Protein AF-A0A813Y4C6-F1 (afdb_monomer)

Structure (mmCIF, N/CA/C/O backbone):
data_AF-A0A813Y4C6-F1
#
_entry.id   AF-A0A813Y4C6-F1
#
loop_
_atom_site.group_PDB
_atom_site.id
_atom_site.type_symbol
_atom_site.label_atom_id
_atom_site.label_alt_id
_atom_site.label_comp_id
_atom_site.label_asym_id
_atom_site.label_entity_id
_atom_site.label_seq_id
_atom_site.pdbx_PDB_ins_code
_atom_site.Cartn_x
_atom_site.Cartn_y
_atom_site.Cartn_z
_atom_site.occupancy
_atom_site.B_iso_or_equiv
_atom_site.auth_seq_id
_atom_site.auth_comp_id
_atom_site.auth_asym_id
_atom_site.auth_atom_id
_atom_site.pdbx_PDB_model_num
ATOM 1 N N . MET A 1 1 ? -12.011 12.213 17.791 1.00 70.00 1 MET A N 1
ATOM 2 C CA . MET A 1 1 ? -11.396 12.107 16.447 1.00 70.00 1 MET A CA 1
ATOM 3 C C . MET A 1 1 ? -9.961 11.643 16.619 1.00 70.00 1 MET A C 1
ATOM 5 O O . MET A 1 1 ? -9.296 12.201 17.479 1.00 70.00 1 MET A O 1
ATOM 9 N N . ALA A 1 2 ? -9.500 10.654 15.847 1.00 82.00 2 ALA A N 1
ATOM 10 C CA . ALA A 1 2 ? -8.128 10.153 15.970 1.00 82.00 2 ALA A CA 1
ATOM 11 C C . ALA A 1 2 ? -7.092 11.228 15.594 1.00 82.00 2 ALA A C 1
ATOM 13 O O . ALA A 1 2 ? -7.339 12.057 14.706 1.00 82.00 2 ALA A O 1
ATOM 14 N N . THR A 1 3 ? -5.945 11.225 16.267 1.00 91.31 3 THR A N 1
ATOM 15 C CA . THR A 1 3 ? -4.827 12.134 15.967 1.00 91.31 3 THR A CA 1
ATOM 16 C C . THR A 1 3 ? -3.987 11.614 14.795 1.00 91.31 3 THR A C 1
ATOM 18 O O . THR A 1 3 ? -4.025 10.432 14.455 1.00 91.31 3 THR A O 1
ATOM 21 N N . LYS A 1 4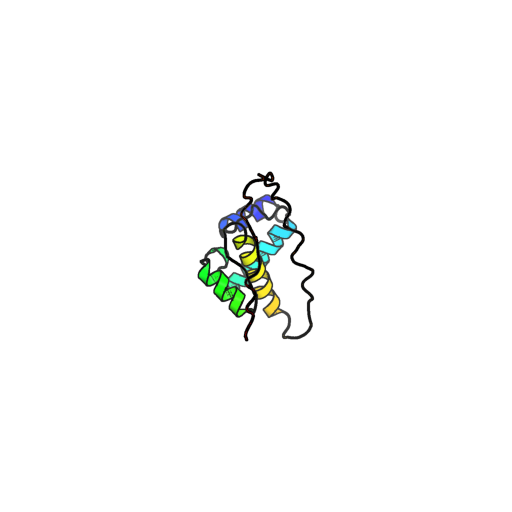 ? -3.203 12.489 14.147 1.00 88.19 4 LYS A N 1
ATOM 22 C CA . LYS A 1 4 ? -2.290 12.086 13.058 1.00 88.19 4 LYS A CA 1
ATOM 23 C C . LYS A 1 4 ? -1.331 10.976 13.511 1.00 88.19 4 LYS A C 1
ATOM 25 O O . LYS A 1 4 ? -1.145 10.004 12.788 1.00 88.19 4 LYS A O 1
ATOM 30 N N . ASN A 1 5 ? -0.776 11.104 14.718 1.00 89.69 5 ASN A N 1
ATOM 31 C CA . ASN A 1 5 ? 0.164 10.134 15.283 1.00 89.69 5 ASN A CA 1
ATOM 32 C C . ASN A 1 5 ? -0.491 8.768 15.521 1.00 89.69 5 ASN A C 1
ATOM 34 O O . ASN A 1 5 ? 0.102 7.747 15.189 1.00 89.69 5 ASN A O 1
ATOM 38 N N . GLU A 1 6 ? -1.727 8.737 16.028 1.00 90.38 6 GLU A N 1
ATOM 39 C CA . GLU A 1 6 ? -2.484 7.487 16.183 1.00 90.38 6 GLU A CA 1
ATOM 40 C C . GLU A 1 6 ? -2.711 6.789 14.839 1.00 90.38 6 GLU A C 1
ATOM 42 O O . GLU A 1 6 ? -2.549 5.575 14.739 1.00 90.38 6 GLU A O 1
ATOM 47 N N . LEU A 1 7 ? -3.056 7.545 13.790 1.00 88.31 7 LEU A N 1
ATOM 48 C CA . LEU A 1 7 ? -3.248 6.985 12.450 1.00 88.31 7 LEU A CA 1
ATOM 49 C C . LEU A 1 7 ? -1.938 6.446 11.862 1.00 88.31 7 LEU A C 1
ATOM 51 O O . LEU A 1 7 ? -1.938 5.366 11.275 1.00 88.31 7 LEU A O 1
ATOM 55 N N . GLN A 1 8 ? -0.822 7.154 12.060 1.00 87.44 8 GLN A N 1
ATOM 56 C CA . GLN A 1 8 ? 0.500 6.679 11.643 1.00 87.44 8 GLN A CA 1
ATOM 57 C C . GLN A 1 8 ? 0.893 5.388 12.359 1.00 87.44 8 GLN A C 1
ATOM 59 O O . GLN A 1 8 ? 1.370 4.466 11.708 1.00 87.44 8 GLN A O 1
ATOM 64 N N . GLN A 1 9 ? 0.675 5.290 13.674 1.00 88.75 9 GLN A N 1
ATOM 65 C CA . GLN A 1 9 ? 0.979 4.070 14.429 1.00 88.75 9 GLN A CA 1
ATOM 66 C C . GLN A 1 9 ? 0.138 2.884 13.952 1.00 88.75 9 GLN A C 1
ATOM 68 O O . GLN A 1 9 ? 0.682 1.803 13.735 1.00 88.75 9 GLN A O 1
ATOM 73 N N . LYS A 1 10 ? -1.163 3.101 13.720 1.00 89.31 10 LYS A N 1
ATOM 74 C CA . LYS A 1 10 ? -2.064 2.069 13.190 1.00 89.31 10 LYS A CA 1
ATOM 75 C C . LYS A 1 10 ? -1.611 1.575 11.819 1.00 89.31 10 LYS A C 1
ATOM 77 O O . LYS A 1 10 ? -1.421 0.380 11.656 1.00 89.31 10 LYS A O 1
ATOM 82 N N . LEU A 1 11 ? -1.348 2.467 10.865 1.00 86.38 11 LEU A N 1
ATOM 83 C CA . LEU A 1 11 ? -0.871 2.067 9.532 1.00 86.38 11 LEU A CA 1
ATOM 84 C C . LEU A 1 11 ? 0.527 1.447 9.547 1.00 86.38 11 LEU A C 1
ATOM 86 O O . LEU A 1 11 ? 0.813 0.535 8.781 1.00 86.38 11 LEU A O 1
ATOM 90 N N . LYS A 1 12 ? 1.412 1.906 10.433 1.00 87.19 12 LYS A N 1
ATOM 91 C CA . LYS A 1 12 ? 2.737 1.298 10.569 1.00 87.19 12 LYS A CA 1
ATOM 92 C C . LYS A 1 12 ? 2.641 -0.145 11.068 1.00 87.19 12 LYS A C 1
ATOM 94 O O . LYS A 1 12 ? 3.454 -0.971 10.671 1.00 87.19 12 LYS A O 1
ATOM 99 N N . SER A 1 13 ? 1.646 -0.455 11.905 1.00 87.88 13 SER A N 1
ATOM 100 C CA . SER A 1 13 ? 1.406 -1.824 12.378 1.00 87.88 13 SER A CA 1
ATOM 101 C C . SER A 1 13 ? 0.918 -2.775 11.282 1.00 87.88 13 SER A C 1
ATOM 103 O O . SER A 1 13 ? 1.144 -3.972 11.399 1.00 87.88 13 SER A O 1
ATOM 105 N N . THR A 1 14 ? 0.326 -2.256 10.202 1.00 85.62 14 THR A N 1
ATOM 106 C CA . THR A 1 14 ? -0.133 -3.060 9.058 1.00 85.62 14 THR A CA 1
ATOM 107 C C . THR A 1 14 ? 0.951 -3.252 7.991 1.00 85.62 14 THR A C 1
ATOM 109 O O . THR A 1 14 ? 0.678 -3.808 6.939 1.00 85.62 14 THR A O 1
ATOM 112 N N . GLY A 1 15 ? 2.174 -2.753 8.202 1.00 85.69 15 GLY A N 1
ATOM 113 C CA . GLY A 1 15 ? 3.298 -2.980 7.285 1.00 85.69 15 GLY A CA 1
ATOM 114 C C . GLY A 1 15 ? 3.366 -2.061 6.059 1.00 85.69 15 GLY A C 1
ATOM 115 O O . GLY A 1 15 ? 4.239 -2.258 5.214 1.00 85.69 15 GLY A O 1
ATOM 116 N N . TYR A 1 16 ? 2.515 -1.033 5.948 1.00 85.06 16 TYR A N 1
ATOM 117 C CA . TYR A 1 16 ? 2.677 -0.032 4.886 1.00 85.06 16 TYR A CA 1
ATOM 118 C C . TYR A 1 16 ? 3.832 0.922 5.172 1.00 85.06 16 TYR A C 1
ATOM 120 O O . TYR A 1 16 ? 4.028 1.384 6.301 1.00 85.06 16 TYR A O 1
ATOM 128 N N . ASP A 1 17 ? 4.522 1.322 4.104 1.00 83.56 17 ASP A N 1
ATOM 129 C CA . ASP A 1 17 ? 5.385 2.491 4.158 1.00 83.56 17 ASP A CA 1
ATOM 130 C C . ASP A 1 17 ? 4.531 3.760 4.281 1.00 83.56 17 ASP A C 1
ATOM 132 O O . ASP A 1 17 ? 3.801 4.144 3.365 1.00 83.56 17 ASP A O 1
ATOM 136 N N . ILE A 1 18 ? 4.619 4.400 5.449 1.00 79.12 18 ILE A N 1
ATOM 137 C CA . ILE A 1 18 ? 3.907 5.639 5.769 1.00 79.12 18 ILE A CA 1
ATOM 138 C C . ILE A 1 18 ? 4.679 6.909 5.403 1.00 79.12 18 ILE A C 1
ATOM 140 O O . ILE A 1 18 ? 4.103 7.994 5.480 1.00 79.12 18 ILE A O 1
ATOM 144 N N . SER A 1 19 ? 5.950 6.789 4.995 1.00 78.88 19 SER A N 1
ATOM 145 C CA . SER A 1 19 ? 6.795 7.909 4.560 1.00 78.88 19 SER A CA 1
ATOM 146 C C . SER A 1 19 ? 6.120 8.827 3.524 1.00 78.88 19 SER A C 1
ATOM 148 O O . SER A 1 19 ? 6.141 10.046 3.719 1.00 78.88 19 SER A O 1
ATOM 150 N N . PRO A 1 20 ? 5.436 8.308 2.480 1.00 77.62 20 PRO A N 1
ATOM 151 C CA . PRO A 1 20 ? 4.786 9.169 1.492 1.00 77.62 20 PRO A CA 1
ATOM 152 C C . PRO A 1 20 ? 3.486 9.831 1.980 1.00 77.62 20 PRO A C 1
ATOM 154 O O . PRO A 1 20 ? 2.987 10.745 1.321 1.00 77.62 20 PRO A O 1
ATOM 157 N N . TYR A 1 21 ? 2.911 9.421 3.117 1.00 79.62 21 TYR A N 1
ATOM 158 C CA . TYR A 1 21 ? 1.631 9.950 3.601 1.00 79.62 21 TYR A CA 1
ATOM 159 C C . TYR A 1 21 ? 1.840 11.070 4.625 1.00 79.62 21 TYR A C 1
ATOM 161 O O . TYR A 1 21 ? 1.897 10.862 5.840 1.00 79.62 21 TYR A O 1
ATOM 169 N N . ALA A 1 22 ? 1.916 12.301 4.121 1.00 77.25 22 ALA A N 1
ATOM 170 C CA . ALA A 1 22 ? 2.166 13.477 4.948 1.00 77.25 22 ALA A CA 1
ATOM 171 C C . ALA A 1 22 ? 0.928 13.967 5.726 1.00 77.25 22 ALA A C 1
ATOM 173 O O . ALA A 1 22 ? 1.080 14.520 6.822 1.00 77.25 22 ALA A O 1
ATOM 174 N N . SER A 1 23 ? -0.288 13.778 5.193 1.00 88.12 23 SER A N 1
ATOM 175 C CA . SER A 1 23 ? -1.523 14.344 5.756 1.00 88.12 23 SER A CA 1
ATOM 176 C C . SER A 1 23 ? -2.300 13.352 6.626 1.00 88.12 23 SER A C 1
ATOM 178 O O . SER A 1 23 ? -2.329 12.145 6.381 1.00 88.12 23 SER A O 1
ATOM 180 N N . LYS A 1 24 ? -2.989 13.882 7.642 1.00 87.56 24 LYS A N 1
ATOM 181 C CA . LYS A 1 24 ? -3.942 13.126 8.463 1.00 87.56 24 LYS A CA 1
ATOM 182 C C . LYS A 1 24 ? -5.048 12.512 7.599 1.00 87.56 24 LYS A C 1
ATOM 184 O O . LYS A 1 24 ? -5.396 11.352 7.804 1.00 87.56 24 LYS A O 1
ATOM 189 N N . ASP A 1 25 ? -5.548 13.265 6.625 1.00 86.69 25 ASP A N 1
ATOM 190 C CA . ASP A 1 25 ? -6.657 12.827 5.778 1.00 86.69 25 ASP A CA 1
ATOM 191 C C . ASP A 1 25 ? -6.221 11.657 4.896 1.00 86.69 25 ASP A C 1
ATOM 193 O O . ASP A 1 25 ? -6.881 10.621 4.878 1.00 86.69 25 ASP A O 1
ATOM 197 N N . THR A 1 26 ? -5.031 11.741 4.291 1.00 86.00 26 THR A N 1
ATOM 198 C CA . THR A 1 26 ? -4.457 10.639 3.503 1.00 86.00 26 THR A CA 1
ATOM 199 C C . THR A 1 26 ? -4.231 9.377 4.334 1.00 86.00 26 THR A C 1
ATOM 201 O O . THR A 1 26 ? -4.511 8.281 3.859 1.00 86.00 26 THR A O 1
ATOM 204 N N . LEU A 1 27 ? -3.789 9.512 5.591 1.00 87.06 27 LEU A N 1
ATOM 205 C CA . LEU A 1 27 ? -3.637 8.370 6.500 1.00 87.06 27 LEU A CA 1
ATOM 206 C C . LEU A 1 27 ? -4.996 7.752 6.854 1.00 87.06 27 LEU A C 1
ATOM 208 O O . LEU A 1 2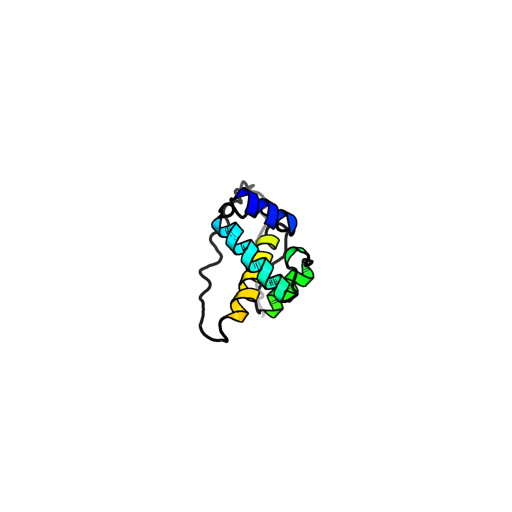7 ? -5.132 6.534 6.916 1.00 87.06 27 LEU A O 1
ATOM 212 N N . SER A 1 28 ? -6.015 8.584 7.072 1.00 88.06 28 SER A N 1
ATOM 213 C CA . SER A 1 28 ? -7.364 8.097 7.367 1.00 88.06 28 SER A CA 1
ATOM 214 C C . SER A 1 28 ? -7.982 7.351 6.181 1.00 88.06 28 SER A C 1
ATOM 216 O O . SER A 1 28 ? -8.587 6.297 6.374 1.00 88.06 28 SER A O 1
ATOM 218 N N . ILE A 1 29 ? -7.759 7.847 4.958 1.00 88.25 29 ILE A N 1
ATOM 219 C CA . ILE A 1 29 ? -8.184 7.196 3.717 1.00 88.25 29 ILE A CA 1
ATOM 220 C C . ILE A 1 29 ? -7.457 5.860 3.569 1.00 88.25 29 ILE A C 1
ATOM 222 O O . ILE A 1 29 ? -8.118 4.836 3.450 1.00 88.25 29 ILE A O 1
ATOM 226 N N . MET A 1 30 ? -6.125 5.841 3.671 1.00 88.50 30 MET A N 1
ATOM 227 C CA . MET A 1 30 ? -5.335 4.607 3.566 1.00 88.50 30 MET A CA 1
ATOM 228 C C . MET A 1 30 ? -5.793 3.528 4.547 1.00 88.50 30 MET A C 1
ATOM 230 O O . MET A 1 30 ? -5.959 2.376 4.156 1.00 88.50 30 MET A O 1
ATOM 234 N N . LEU A 1 31 ? -6.048 3.897 5.806 1.00 89.81 31 LEU A N 1
ATOM 235 C CA . LEU A 1 31 ? -6.516 2.949 6.817 1.00 89.81 31 LEU A CA 1
ATOM 236 C C . LEU A 1 31 ? -7.897 2.376 6.466 1.00 89.81 31 LEU A C 1
ATOM 238 O O . LEU A 1 31 ? -8.124 1.179 6.632 1.00 89.81 31 LEU A O 1
ATOM 242 N N . ARG A 1 32 ? -8.806 3.215 5.95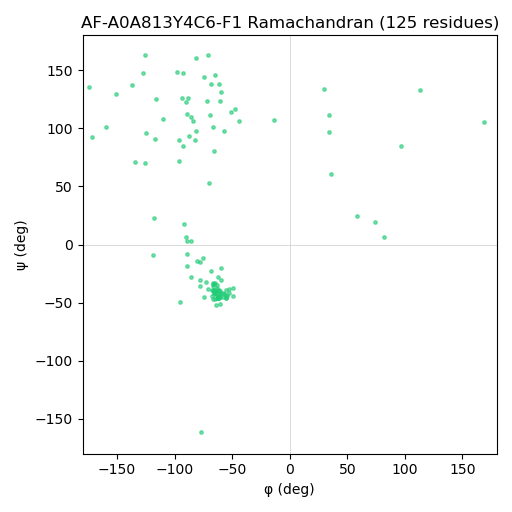2 1.00 89.31 32 ARG A N 1
ATOM 243 C CA . ARG A 1 32 ? -10.133 2.780 5.497 1.00 89.31 32 ARG A CA 1
ATOM 244 C C . ARG A 1 32 ? -10.035 1.835 4.301 1.00 89.31 32 ARG A C 1
ATOM 246 O O . ARG A 1 32 ? -10.688 0.798 4.308 1.00 89.31 32 ARG A O 1
ATOM 253 N N . LEU A 1 33 ? -9.230 2.185 3.298 1.00 89.75 33 LEU A N 1
ATOM 254 C CA . LEU A 1 33 ? -9.068 1.363 2.099 1.00 89.75 33 LEU A CA 1
ATOM 255 C C . LEU A 1 33 ? -8.439 0.007 2.433 1.00 89.75 33 LEU A C 1
ATOM 257 O O . LEU A 1 33 ? -8.880 -1.019 1.927 1.00 89.75 33 LEU A O 1
ATOM 261 N N . HIS A 1 34 ? -7.443 -0.009 3.320 1.00 89.94 34 HIS A N 1
ATOM 262 C CA . HIS A 1 34 ? -6.826 -1.247 3.782 1.00 89.94 34 HIS A CA 1
ATOM 263 C C . HIS A 1 34 ? -7.828 -2.162 4.493 1.00 89.94 34 HIS A C 1
ATOM 265 O O . HIS A 1 34 ? -7.897 -3.344 4.172 1.00 89.94 34 HIS A O 1
ATOM 271 N N . ALA A 1 35 ? -8.645 -1.619 5.401 1.00 90.19 35 ALA A N 1
ATOM 272 C CA . ALA A 1 35 ? -9.683 -2.400 6.072 1.00 90.19 35 ALA A CA 1
ATOM 273 C C . ALA A 1 35 ? -10.649 -3.052 5.066 1.00 90.19 35 ALA A C 1
ATOM 275 O O . ALA A 1 35 ? -10.949 -4.235 5.180 1.00 90.19 35 ALA A O 1
ATOM 276 N N . GLN A 1 36 ? -11.057 -2.315 4.029 1.00 89.31 36 GLN A N 1
ATOM 277 C CA . GLN A 1 36 ? -11.919 -2.844 2.966 1.00 89.31 36 GLN A CA 1
ATOM 278 C C . GLN A 1 36 ? -11.228 -3.918 2.113 1.00 89.31 36 GLN A C 1
ATOM 280 O O . GLN A 1 36 ? -11.862 -4.884 1.697 1.00 89.31 36 GLN A O 1
ATOM 285 N N . ALA A 1 37 ? -9.927 -3.788 1.851 1.00 88.88 37 ALA A N 1
ATOM 286 C CA . ALA A 1 37 ? -9.177 -4.818 1.137 1.00 88.88 37 ALA A CA 1
ATOM 287 C C . ALA A 1 37 ? -9.042 -6.112 1.957 1.00 88.88 37 ALA A C 1
ATOM 289 O O . ALA A 1 37 ? -9.212 -7.203 1.408 1.00 88.88 37 ALA A O 1
ATOM 290 N N . LEU A 1 38 ? -8.831 -5.995 3.273 1.00 89.69 38 LEU A N 1
ATOM 291 C CA . LEU A 1 38 ? -8.824 -7.136 4.192 1.00 89.69 38 LEU A CA 1
ATOM 292 C C . LEU A 1 38 ? -10.184 -7.837 4.262 1.00 89.69 38 LEU A C 1
ATOM 294 O O . LEU A 1 38 ? -10.227 -9.064 4.300 1.00 89.69 38 LEU A O 1
ATOM 298 N N . GLU A 1 39 ? -11.293 -7.092 4.215 1.00 88.56 39 GLU A N 1
ATOM 299 C CA . GLU A 1 39 ? -12.643 -7.674 4.116 1.00 88.56 39 GLU A CA 1
ATOM 300 C C . GLU A 1 39 ? -12.814 -8.527 2.849 1.00 88.56 39 GLU A C 1
ATOM 302 O O . GLU A 1 39 ? -13.524 -9.531 2.871 1.00 88.56 39 GLU A O 1
ATOM 307 N N . LYS A 1 40 ? -12.114 -8.180 1.760 1.00 84.94 40 LYS A N 1
ATOM 308 C CA . LYS A 1 40 ? -12.058 -8.978 0.524 1.00 84.94 40 LYS A CA 1
ATOM 309 C C . LYS A 1 40 ? -10.989 -10.080 0.544 1.00 84.94 40 LYS A C 1
ATOM 311 O O . LYS A 1 40 ? -10.813 -10.774 -0.454 1.00 84.94 40 LYS A O 1
ATOM 316 N N . GLY A 1 41 ? -10.280 -10.255 1.660 1.00 88.31 41 GLY A N 1
ATOM 317 C CA . GLY A 1 41 ? -9.234 -11.265 1.824 1.00 88.31 41 GLY A CA 1
ATOM 318 C C . GLY A 1 41 ? -7.924 -10.944 1.100 1.00 88.31 41 GLY A C 1
ATOM 319 O O . GLY A 1 41 ? -7.134 -11.853 0.857 1.00 88.31 41 GLY A O 1
ATOM 320 N N . ILE A 1 42 ? -7.687 -9.678 0.733 1.00 87.88 42 ILE A N 1
ATOM 321 C CA . ILE A 1 42 ? -6.470 -9.248 0.035 1.00 87.88 42 ILE A CA 1
ATOM 322 C C . ILE A 1 42 ? -5.620 -8.397 0.977 1.00 87.88 42 ILE A C 1
ATOM 324 O O . ILE A 1 42 ? -5.924 -7.228 1.222 1.00 87.88 42 ILE A O 1
ATOM 328 N N . ASP A 1 43 ? -4.507 -8.960 1.443 1.00 91.00 43 ASP A N 1
ATOM 329 C CA . ASP A 1 43 ? -3.533 -8.228 2.251 1.00 91.00 43 ASP A CA 1
ATOM 330 C C . ASP A 1 43 ? -2.427 -7.608 1.381 1.00 91.00 43 ASP A C 1
ATOM 332 O O . ASP A 1 43 ? -1.361 -8.175 1.143 1.00 91.00 43 ASP A O 1
ATOM 336 N N . VAL A 1 44 ? -2.710 -6.418 0.848 1.00 89.12 44 VAL A N 1
ATOM 337 C CA . VAL A 1 44 ? -1.828 -5.667 -0.064 1.00 89.12 44 VAL A CA 1
ATOM 338 C C . VAL A 1 44 ? -0.377 -5.431 0.430 1.00 89.12 44 VAL A C 1
ATOM 340 O O . VAL A 1 44 ? 0.527 -5.511 -0.410 1.00 89.12 44 VAL A O 1
ATOM 343 N N . PRO A 1 45 ? -0.086 -5.098 1.706 1.00 88.88 45 PRO A N 1
ATOM 344 C CA . PRO A 1 45 ? 1.284 -4.872 2.174 1.00 88.88 45 PRO A CA 1
ATOM 345 C C . PRO A 1 45 ? 2.137 -6.146 2.130 1.00 88.88 45 PRO A C 1
ATOM 347 O O . PRO A 1 45 ? 3.324 -6.056 1.799 1.00 88.88 45 PRO A O 1
ATOM 350 N N . GLU A 1 46 ? 1.534 -7.311 2.380 1.00 89.75 46 GLU A N 1
ATOM 351 C CA . GLU A 1 46 ? 2.213 -8.612 2.383 1.00 89.75 46 GLU A CA 1
ATOM 352 C C . GLU A 1 46 ? 2.419 -9.208 0.981 1.00 89.75 46 GLU A C 1
ATOM 354 O O . GLU A 1 46 ? 3.238 -10.113 0.807 1.00 89.75 46 GLU A O 1
ATOM 359 N N . LEU A 1 47 ? 1.743 -8.686 -0.051 1.00 88.81 47 LEU A N 1
ATOM 360 C CA . LEU A 1 47 ? 1.900 -9.179 -1.423 1.00 88.81 47 LEU A CA 1
ATOM 361 C C . LEU A 1 47 ? 3.341 -9.043 -1.912 1.00 88.81 47 LEU A C 1
ATOM 363 O O . LEU A 1 47 ? 3.932 -7.966 -1.870 1.00 88.81 47 LEU A O 1
ATOM 367 N N . ASN A 1 48 ? 3.901 -10.109 -2.477 1.00 90.94 48 ASN A N 1
ATOM 368 C CA . ASN A 1 48 ? 5.203 -10.021 -3.127 1.00 90.94 48 ASN A CA 1
ATOM 369 C C . ASN A 1 48 ? 5.116 -9.218 -4.443 1.00 90.94 48 ASN A C 1
ATOM 371 O O . ASN A 1 48 ? 4.032 -9.055 -5.001 1.00 90.94 48 ASN A O 1
ATOM 375 N N . ASP A 1 49 ? 6.245 -8.747 -4.986 1.00 90.44 49 ASP A N 1
ATOM 376 C CA . ASP A 1 49 ? 6.259 -7.901 -6.199 1.00 90.44 49 ASP A CA 1
ATOM 3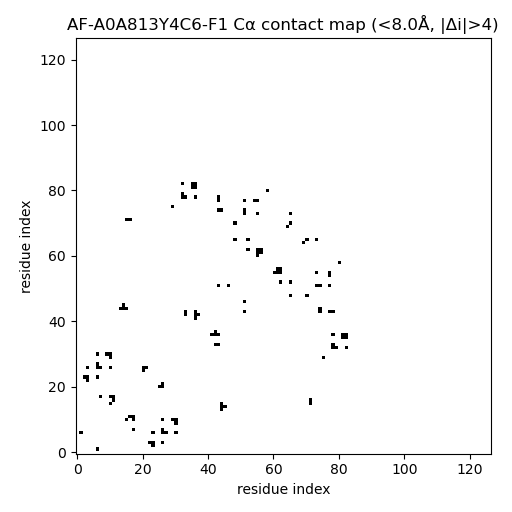77 C C . ASP A 1 49 ? 5.532 -8.555 -7.385 1.00 90.44 49 ASP A C 1
ATOM 379 O O . ASP A 1 49 ? 4.810 -7.901 -8.143 1.00 90.44 49 ASP A O 1
ATOM 383 N N . MET A 1 50 ? 5.697 -9.872 -7.531 1.00 88.44 50 MET A N 1
ATOM 384 C CA . MET A 1 50 ? 5.024 -10.650 -8.569 1.00 88.44 50 MET A CA 1
ATOM 385 C C . MET A 1 50 ? 3.509 -10.684 -8.383 1.00 88.44 50 MET A C 1
ATOM 387 O O . MET A 1 50 ? 2.779 -10.551 -9.364 1.00 88.44 50 MET A O 1
ATOM 391 N N . ASP A 1 51 ? 3.035 -10.867 -7.154 1.00 91.19 51 ASP A N 1
ATOM 392 C CA . ASP A 1 51 ? 1.607 -10.999 -6.874 1.00 91.19 51 ASP A CA 1
ATOM 393 C C . ASP A 1 51 ? 0.921 -9.638 -6.889 1.00 91.19 51 ASP A C 1
ATOM 395 O O . ASP A 1 51 ? -0.150 -9.512 -7.470 1.00 91.19 51 ASP A O 1
ATOM 399 N N . LEU A 1 52 ? 1.599 -8.587 -6.419 1.00 90.88 52 LEU A N 1
ATOM 400 C CA . LEU A 1 52 ? 1.162 -7.204 -6.600 1.00 90.88 52 LEU A CA 1
ATOM 401 C C . LEU A 1 52 ? 0.943 -6.884 -8.088 1.00 90.88 52 LEU A C 1
ATOM 403 O O . LEU A 1 52 ? -0.097 -6.345 -8.467 1.00 90.88 52 LEU A O 1
ATOM 407 N N . ARG A 1 53 ? 1.890 -7.273 -8.952 1.00 89.62 53 ARG A N 1
ATOM 408 C CA . ARG A 1 53 ? 1.769 -7.092 -10.405 1.00 89.62 53 ARG A CA 1
ATOM 409 C C . ARG A 1 53 ? 0.634 -7.916 -11.010 1.00 89.62 53 ARG A C 1
ATOM 411 O O . ARG A 1 53 ? -0.064 -7.412 -11.887 1.00 89.62 53 ARG A O 1
ATOM 418 N N . LYS A 1 54 ? 0.450 -9.167 -10.579 1.00 90.00 54 LYS A N 1
ATOM 419 C CA . LYS A 1 54 ? -0.661 -10.011 -11.047 1.00 90.00 54 LYS A CA 1
ATOM 420 C C . LYS A 1 54 ? -2.010 -9.420 -10.653 1.00 90.00 54 LYS A C 1
ATOM 422 O O . LYS A 1 54 ? -2.875 -9.340 -11.514 1.00 90.00 54 LYS A O 1
ATOM 427 N N . SER A 1 55 ? -2.165 -8.974 -9.407 1.00 90.06 55 SER A N 1
ATOM 428 C CA . SER A 1 55 ? -3.405 -8.369 -8.916 1.00 90.06 55 SER A CA 1
ATOM 429 C C . SER A 1 55 ? -3.740 -7.094 -9.683 1.00 90.06 55 SER A C 1
ATOM 431 O O . SER A 1 55 ? -4.857 -6.939 -10.152 1.00 90.06 55 SER A O 1
ATOM 433 N N . LEU A 1 56 ? -2.760 -6.216 -9.917 1.00 88.81 56 LEU A N 1
ATOM 434 C CA . LEU A 1 56 ? -2.969 -5.013 -10.731 1.00 88.81 56 LEU A CA 1
ATOM 435 C C . LEU A 1 56 ? -3.332 -5.350 -12.183 1.00 88.81 56 LEU A C 1
ATOM 437 O O . LEU A 1 56 ? -4.224 -4.729 -12.750 1.00 88.81 56 LEU A O 1
ATOM 441 N N . LYS A 1 57 ? -2.703 -6.375 -12.764 1.00 87.75 57 LYS A N 1
ATOM 442 C CA . LYS A 1 57 ? -3.045 -6.856 -14.107 1.00 87.75 57 LYS A CA 1
ATOM 443 C C . LYS A 1 57 ? -4.445 -7.479 -14.172 1.00 87.75 57 LYS A C 1
ATOM 445 O O . LYS A 1 57 ? -5.090 -7.368 -15.206 1.00 87.75 57 LYS A O 1
ATOM 450 N N . ALA A 1 58 ? -4.908 -8.130 -13.104 1.00 88.56 58 ALA A N 1
ATOM 451 C CA . ALA A 1 58 ? -6.262 -8.685 -13.035 1.00 88.56 58 ALA A CA 1
ATOM 452 C C . ALA A 1 58 ? -7.335 -7.590 -13.130 1.00 88.56 58 ALA A C 1
ATOM 454 O O . ALA A 1 58 ? -8.409 -7.838 -13.662 1.00 88.56 58 ALA A O 1
ATOM 455 N N . TYR A 1 59 ? -6.994 -6.377 -12.694 1.00 85.88 59 TYR A N 1
ATOM 456 C CA . TYR A 1 59 ? -7.813 -5.175 -12.832 1.00 85.88 59 TYR A CA 1
ATOM 457 C C . TYR A 1 59 ? -7.520 -4.359 -14.103 1.00 85.88 59 TYR A C 1
ATOM 459 O O . TYR A 1 59 ? -7.844 -3.178 -14.163 1.00 85.88 59 TYR A O 1
ATOM 467 N N . ASP A 1 60 ? -6.859 -4.960 -15.096 1.00 86.19 60 ASP A N 1
ATOM 468 C CA . ASP A 1 60 ? -6.457 -4.327 -16.362 1.00 86.19 60 ASP A CA 1
ATOM 469 C C . ASP A 1 60 ? -5.543 -3.092 -16.212 1.00 86.19 60 ASP A C 1
ATOM 471 O O . ASP A 1 60 ? -5.426 -2.231 -17.082 1.00 86.19 60 ASP A O 1
ATOM 475 N N . ILE A 1 61 ? -4.816 -2.999 -15.095 1.00 84.81 61 ILE A N 1
ATOM 476 C CA . ILE A 1 61 ? -3.908 -1.882 -14.846 1.00 84.81 61 ILE A CA 1
ATOM 477 C C . ILE A 1 61 ? -2.534 -2.211 -15.416 1.00 84.81 61 ILE A C 1
ATOM 479 O O . ILE A 1 61 ? -1.793 -3.046 -14.885 1.00 84.81 61 ILE A O 1
ATOM 483 N N . HIS A 1 62 ? -2.145 -1.487 -16.463 1.00 85.25 62 HIS A N 1
ATOM 484 C CA . HIS A 1 62 ? -0.787 -1.563 -16.986 1.00 85.25 62 HIS A CA 1
ATOM 485 C C . HIS A 1 62 ? 0.199 -0.886 -16.029 1.00 85.25 62 HIS A C 1
ATOM 487 O O . HIS A 1 62 ? 0.055 0.291 -15.688 1.00 85.25 62 HIS A O 1
ATOM 493 N N . ILE A 1 63 ? 1.211 -1.636 -15.590 1.00 86.88 63 ILE A N 1
ATOM 494 C CA . ILE A 1 63 ? 2.267 -1.126 -14.716 1.00 86.88 63 ILE A CA 1
ATOM 495 C C . ILE A 1 63 ? 3.651 -1.411 -15.283 1.00 86.88 63 ILE A C 1
ATOM 497 O O . ILE A 1 63 ? 3.891 -2.435 -15.930 1.00 86.88 63 ILE A O 1
ATOM 501 N N . GLY A 1 64 ? 4.567 -0.492 -14.992 1.00 86.38 64 GLY A N 1
ATOM 502 C CA . GLY A 1 64 ? 5.987 -0.659 -15.249 1.00 86.38 64 GLY A CA 1
ATOM 503 C C . GLY A 1 64 ? 6.661 -1.581 -14.221 1.00 86.38 64 GLY A C 1
ATOM 504 O O . GLY A 1 64 ? 5.994 -2.338 -13.510 1.00 86.38 64 GLY A O 1
ATOM 505 N N . PRO A 1 65 ? 7.997 -1.525 -14.107 1.00 87.56 65 PRO A N 1
ATOM 506 C CA . PRO A 1 65 ? 8.726 -2.325 -13.131 1.00 87.56 65 PRO A CA 1
ATOM 507 C C . PRO A 1 65 ? 8.314 -1.973 -11.695 1.00 87.56 65 PRO A C 1
ATOM 509 O O . PRO A 1 65 ? 8.153 -0.800 -11.336 1.00 87.56 65 PRO A O 1
ATOM 512 N N . VAL A 1 66 ? 8.157 -3.010 -10.871 1.00 88.75 66 VAL A N 1
ATOM 513 C CA . VAL A 1 66 ? 7.927 -2.879 -9.430 1.00 88.75 66 VAL A CA 1
ATOM 514 C C . VAL A 1 66 ? 9.294 -2.759 -8.769 1.00 88.75 66 VAL A C 1
ATOM 516 O O . VAL A 1 66 ? 10.084 -3.697 -8.789 1.00 88.75 66 VAL A O 1
ATOM 519 N N . ILE A 1 67 ? 9.592 -1.569 -8.257 1.00 87.69 67 ILE A N 1
ATOM 520 C CA . ILE A 1 67 ? 10.800 -1.263 -7.486 1.00 87.69 67 ILE A CA 1
ATOM 521 C C . ILE A 1 67 ? 10.377 -0.657 -6.150 1.00 87.69 67 ILE A C 1
ATOM 523 O O . ILE A 1 67 ? 9.259 -0.161 -6.031 1.00 87.69 67 ILE A O 1
ATOM 527 N N . ASN A 1 68 ? 11.269 -0.622 -5.159 1.00 83.62 68 ASN A N 1
ATOM 528 C CA . ASN A 1 68 ? 10.953 -0.119 -3.812 1.00 83.62 68 ASN A CA 1
ATOM 529 C C . ASN A 1 68 ? 10.257 1.254 -3.810 1.00 83.62 68 ASN A C 1
ATOM 531 O O . ASN A 1 68 ? 9.335 1.473 -3.034 1.00 83.62 68 ASN A O 1
ATOM 535 N N . LEU A 1 69 ? 10.653 2.154 -4.717 1.00 83.62 69 LEU A N 1
ATOM 536 C CA . LEU A 1 69 ? 10.053 3.484 -4.837 1.00 83.62 69 LEU A CA 1
ATOM 537 C C . LEU A 1 69 ? 8.627 3.453 -5.417 1.00 83.62 69 LEU A C 1
ATOM 539 O O . LEU A 1 69 ? 7.767 4.218 -4.990 1.00 83.62 69 LEU A O 1
ATOM 543 N N . THR A 1 70 ? 8.367 2.584 -6.398 1.00 87.38 70 THR A N 1
ATOM 544 C CA . THR A 1 70 ? 7.069 2.504 -7.091 1.00 87.38 70 THR A CA 1
ATOM 545 C C . THR A 1 70 ? 6.099 1.550 -6.406 1.00 87.38 70 THR A C 1
ATOM 547 O O . THR A 1 70 ? 4.890 1.658 -6.603 1.00 87.38 70 THR A O 1
ATOM 550 N N . ARG A 1 71 ? 6.600 0.648 -5.557 1.00 87.81 71 ARG A N 1
ATOM 551 C CA . ARG A 1 71 ? 5.804 -0.341 -4.831 1.00 87.81 71 ARG A CA 1
ATOM 552 C C . ARG A 1 71 ? 4.697 0.312 -4.009 1.00 87.81 71 ARG A C 1
ATOM 554 O O . ARG A 1 71 ? 3.551 -0.105 -4.131 1.00 87.81 71 ARG A O 1
ATOM 561 N N . THR A 1 72 ? 4.993 1.378 -3.265 1.00 87.75 72 THR A N 1
ATOM 562 C CA . THR A 1 72 ? 3.982 2.080 -2.456 1.00 87.75 72 THR A CA 1
ATOM 563 C C . THR A 1 72 ? 2.877 2.699 -3.318 1.00 87.75 72 THR A C 1
ATOM 565 O O . THR A 1 72 ? 1.706 2.680 -2.943 1.00 87.75 72 THR A O 1
ATOM 568 N N . ILE A 1 73 ? 3.227 3.186 -4.513 1.00 88.25 73 ILE A N 1
ATOM 569 C CA . ILE A 1 73 ? 2.269 3.741 -5.481 1.00 88.25 73 ILE A CA 1
ATOM 570 C C . ILE A 1 73 ? 1.340 2.635 -5.990 1.00 88.25 73 ILE A C 1
ATOM 572 O O . ILE A 1 73 ? 0.121 2.796 -6.003 1.00 88.25 73 ILE A O 1
ATOM 576 N N . TYR A 1 74 ? 1.909 1.493 -6.370 1.00 91.38 74 TYR A N 1
ATOM 577 C CA . TYR A 1 74 ? 1.156 0.343 -6.862 1.00 91.38 74 TYR A CA 1
ATOM 578 C C . TYR A 1 74 ? 0.264 -0.288 -5.791 1.00 91.38 74 TYR A C 1
ATOM 580 O O . TYR A 1 74 ? -0.879 -0.633 -6.081 1.00 91.38 74 TYR A O 1
ATOM 588 N N . GLN A 1 75 ? 0.736 -0.370 -4.547 1.00 90.75 75 GLN A N 1
ATOM 589 C CA . GLN A 1 75 ? -0.072 -0.810 -3.409 1.00 90.75 75 GLN A CA 1
ATOM 590 C C . GLN A 1 75 ? -1.275 0.111 -3.187 1.00 90.75 75 GLN A C 1
ATOM 592 O O . GLN A 1 75 ? -2.396 -0.369 -3.032 1.00 90.75 75 GLN A O 1
ATOM 597 N N . ARG A 1 76 ? -1.069 1.433 -3.232 1.00 88.94 76 ARG A N 1
ATOM 598 C CA . ARG A 1 76 ? -2.169 2.397 -3.122 1.00 88.94 76 ARG A CA 1
ATOM 599 C C . ARG A 1 76 ? -3.168 2.242 -4.266 1.00 88.94 76 ARG A C 1
ATOM 601 O O . ARG A 1 76 ? -4.367 2.179 -4.022 1.00 88.94 76 ARG A O 1
ATOM 608 N N . LYS A 1 77 ? -2.681 2.118 -5.502 1.00 89.25 77 LYS A N 1
ATOM 609 C CA . LYS A 1 77 ? -3.538 1.947 -6.681 1.00 89.25 77 LYS A CA 1
ATOM 610 C C . LYS A 1 77 ? -4.387 0.679 -6.586 1.00 89.25 77 LYS A C 1
ATOM 612 O O . LYS A 1 77 ? -5.573 0.714 -6.894 1.00 89.25 77 LYS A O 1
ATOM 617 N N . LEU A 1 78 ? -3.799 -0.419 -6.111 1.00 90.62 78 LEU A N 1
ATOM 618 C CA . LEU A 1 78 ? -4.523 -1.668 -5.902 1.00 90.62 78 LEU A CA 1
ATOM 619 C C . LEU A 1 78 ? -5.644 -1.497 -4.865 1.00 90.62 78 LEU A C 1
ATOM 621 O O . LEU A 1 78 ? -6.773 -1.898 -5.123 1.00 90.62 78 LEU A O 1
ATOM 625 N N . LEU A 1 79 ? -5.363 -0.843 -3.734 1.00 89.19 79 LEU A N 1
ATOM 626 C CA . LEU A 1 79 ? -6.378 -0.526 -2.723 1.00 89.19 79 LEU A CA 1
ATOM 627 C C . LEU A 1 79 ? -7.529 0.321 -3.284 1.00 89.19 79 LEU A C 1
ATOM 629 O O . LEU A 1 79 ? -8.697 0.047 -3.018 1.00 89.19 79 LEU A O 1
ATOM 633 N N . GLU A 1 80 ? -7.215 1.353 -4.064 1.00 87.69 80 GLU A N 1
ATOM 634 C CA . GLU A 1 80 ? -8.227 2.216 -4.678 1.00 87.69 80 GLU A CA 1
ATOM 635 C C . GLU A 1 80 ? -9.149 1.430 -5.616 1.00 87.69 80 GLU A C 1
ATOM 637 O O . GLU A 1 80 ? -10.356 1.640 -5.613 1.00 87.69 80 GLU A O 1
ATOM 642 N N . VAL A 1 81 ? -8.609 0.494 -6.393 1.00 88.56 81 VAL A N 1
ATOM 643 C CA . VAL A 1 81 ? -9.410 -0.277 -7.353 1.00 88.56 81 VAL A CA 1
ATOM 644 C C . VAL A 1 81 ? -10.269 -1.319 -6.650 1.00 88.56 81 VAL A C 1
ATOM 646 O O . VAL A 1 81 ? -11.474 -1.371 -6.883 1.00 88.56 81 VAL A O 1
ATOM 649 N N . ILE A 1 82 ? -9.685 -2.058 -5.703 1.00 86.94 82 ILE A N 1
ATOM 650 C CA . ILE A 1 82 ? -10.400 -3.036 -4.873 1.00 86.94 82 ILE A CA 1
ATOM 651 C C . ILE A 1 82 ? -11.628 -2.393 -4.217 1.00 86.94 82 ILE A C 1
ATOM 653 O O . ILE A 1 82 ? -12.674 -3.023 -4.105 1.00 86.94 82 ILE A O 1
ATOM 657 N N . THR A 1 83 ? -11.529 -1.139 -3.788 1.00 82.31 83 THR A N 1
ATOM 658 C CA . THR A 1 83 ? -12.619 -0.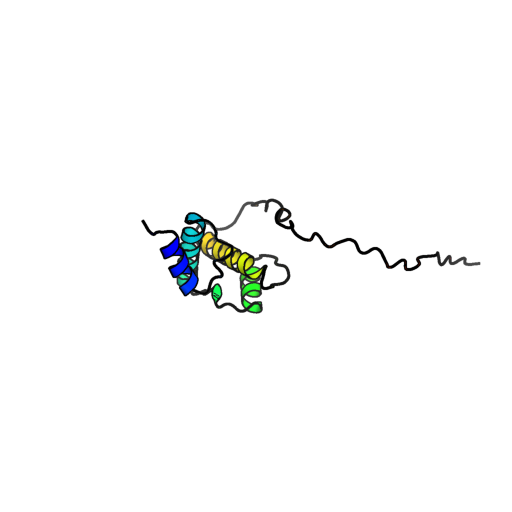434 -3.097 1.00 82.31 83 THR A CA 1
ATOM 659 C C . THR A 1 83 ? -13.616 0.236 -4.043 1.00 82.31 83 THR A C 1
ATOM 661 O O . THR A 1 83 ? -14.794 0.348 -3.701 1.00 82.31 83 THR A O 1
ATOM 664 N N . LYS A 1 84 ? -13.192 0.627 -5.250 1.00 79.19 84 LYS A N 1
ATOM 665 C CA . LYS A 1 84 ? -14.078 1.166 -6.296 1.00 79.19 84 LYS A CA 1
ATOM 666 C C . LYS A 1 84 ? -14.972 0.108 -6.939 1.00 79.19 84 LYS A C 1
ATOM 668 O O . LYS A 1 84 ? -16.117 0.406 -7.253 1.00 79.19 84 LYS A O 1
ATOM 673 N N . GLU A 1 85 ? -14.519 -1.139 -7.060 1.00 64.62 85 GLU A N 1
ATOM 674 C CA . GLU A 1 85 ? -15.358 -2.226 -7.602 1.00 64.62 85 GLU A CA 1
ATOM 675 C C . GLU A 1 85 ? -16.637 -2.486 -6.799 1.00 64.62 85 GLU A C 1
ATOM 677 O O . GLU A 1 85 ? -17.582 -3.092 -7.292 1.00 64.62 85 GLU A O 1
ATOM 682 N N . THR A 1 86 ? -16.676 -2.058 -5.538 1.00 55.88 86 THR A N 1
ATOM 683 C CA . THR A 1 86 ? -17.877 -2.173 -4.708 1.00 55.88 86 THR A CA 1
ATOM 684 C C . THR A 1 86 ? -18.938 -1.124 -5.015 1.00 55.88 86 THR A C 1
ATOM 686 O O . THR A 1 86 ? -20.063 -1.295 -4.551 1.00 55.88 86 THR A O 1
ATOM 689 N N . THR A 1 87 ? -18.610 -0.047 -5.738 1.00 50.91 87 THR A N 1
ATOM 690 C CA . THR A 1 87 ? -19.562 1.043 -5.957 1.00 50.91 87 THR A CA 1
ATOM 691 C C . THR A 1 87 ? -20.319 0.929 -7.270 1.00 50.91 87 THR A C 1
ATOM 693 O O . THR A 1 87 ? -21.537 1.020 -7.206 1.00 50.91 87 THR A O 1
ATOM 696 N N . GLU A 1 88 ? -19.700 0.705 -8.432 1.00 45.53 88 GLU A N 1
ATOM 697 C CA . GLU A 1 88 ? -20.439 0.799 -9.705 1.00 45.53 88 GLU A CA 1
ATOM 698 C C . GLU A 1 88 ? -19.841 -0.134 -10.769 1.00 45.53 88 GLU A C 1
ATOM 700 O O . GLU A 1 88 ? -18.629 -0.176 -10.978 1.00 45.53 88 GLU A O 1
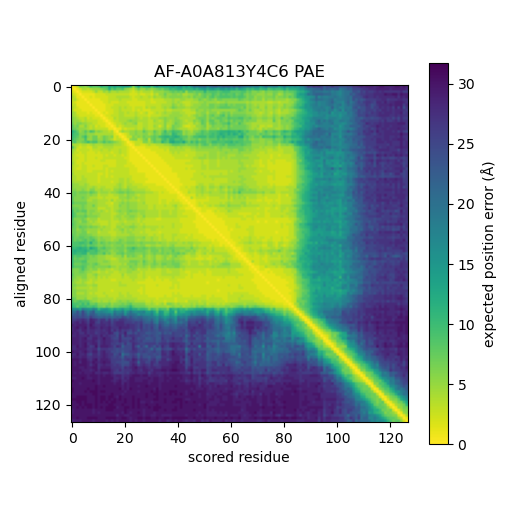ATOM 705 N N . GLY A 1 89 ? -20.706 -0.930 -11.405 1.00 44.81 89 GLY A N 1
ATOM 706 C CA . GLY A 1 89 ? -20.365 -1.660 -12.617 1.00 44.81 89 GLY A CA 1
ATOM 707 C C . GLY A 1 89 ? -20.170 -0.687 -13.777 1.00 44.81 89 GLY A C 1
ATOM 708 O O . GLY A 1 89 ? -20.939 0.254 -13.884 1.00 44.81 89 GLY A O 1
ATOM 709 N N . HIS A 1 90 ? -19.135 -0.966 -14.571 1.00 51.47 90 HIS A N 1
ATOM 710 C CA . HIS A 1 90 ? -18.874 -0.602 -15.970 1.00 51.47 90 HIS A CA 1
ATOM 711 C C . HIS A 1 90 ? -19.444 0.711 -16.549 1.00 51.47 90 HIS A C 1
ATOM 713 O O . HIS A 1 90 ? -20.644 0.956 -16.509 1.00 51.47 90 HIS A O 1
ATOM 719 N N . ASP A 1 91 ? -18.539 1.400 -17.250 1.00 48.84 91 ASP A N 1
ATOM 720 C CA . ASP A 1 91 ? -18.729 2.383 -18.327 1.00 48.84 91 ASP A CA 1
ATOM 721 C C . ASP A 1 91 ? -18.304 3.818 -17.960 1.00 48.84 91 ASP A C 1
ATOM 723 O O . ASP A 1 91 ? -18.619 4.330 -16.892 1.00 48.84 91 ASP A O 1
ATOM 727 N N . ASP A 1 92 ? -17.548 4.421 -18.884 1.00 43.75 92 ASP A N 1
ATOM 728 C CA . ASP A 1 92 ? -17.070 5.811 -18.953 1.00 43.75 92 ASP A CA 1
ATOM 729 C C . ASP A 1 92 ? -15.639 6.083 -18.440 1.00 43.75 92 ASP A C 1
ATOM 731 O O . ASP A 1 92 ? -15.388 6.503 -17.310 1.00 43.75 92 ASP A O 1
ATOM 735 N N . ASP A 1 93 ? -14.668 5.864 -19.335 1.00 47.38 93 ASP A N 1
ATOM 736 C CA . ASP A 1 93 ? -13.711 6.889 -19.777 1.00 47.38 93 ASP A CA 1
ATOM 737 C C . ASP A 1 93 ? -13.257 7.906 -18.716 1.00 47.38 93 ASP A C 1
ATOM 739 O O . ASP A 1 93 ? -13.406 9.119 -18.869 1.00 47.38 93 ASP A O 1
ATOM 743 N N . MET A 1 94 ? -12.633 7.434 -17.637 1.00 45.75 94 MET A N 1
ATOM 744 C CA . MET A 1 94 ? -11.854 8.322 -16.782 1.00 45.75 94 MET A CA 1
ATOM 745 C C . MET A 1 94 ? -10.480 8.496 -17.427 1.00 45.75 94 MET A C 1
ATOM 747 O O . MET A 1 94 ? -9.562 7.705 -17.192 1.00 45.75 94 MET A O 1
ATOM 751 N N . GLU A 1 95 ? -10.381 9.514 -18.284 1.00 47.56 95 GLU A N 1
ATOM 752 C CA . GLU A 1 95 ? -9.130 10.067 -18.799 1.00 47.56 95 GLU A CA 1
ATOM 753 C C . GLU A 1 95 ? -8.158 10.200 -17.619 1.00 47.56 95 GLU A C 1
ATOM 755 O O . GLU A 1 95 ? -8.348 10.993 -16.695 1.00 47.56 95 GLU A O 1
ATOM 760 N N . ILE A 1 96 ? -7.160 9.314 -17.579 1.00 46.62 96 ILE A N 1
ATOM 761 C CA . ILE A 1 96 ? -6.062 9.422 -16.629 1.00 46.62 96 ILE A CA 1
ATOM 762 C C . ILE A 1 96 ? -5.317 10.677 -17.050 1.00 46.62 96 ILE A C 1
ATOM 764 O O . ILE A 1 96 ? -4.551 10.639 -18.014 1.00 46.62 96 ILE A O 1
ATOM 768 N N . ASP A 1 97 ? -5.567 11.771 -16.331 1.00 41.91 97 ASP A N 1
ATOM 769 C CA . ASP A 1 97 ? -4.729 12.955 -16.397 1.00 41.91 97 ASP A CA 1
ATOM 770 C C . ASP A 1 97 ? -3.274 12.502 -16.267 1.00 41.91 97 ASP A C 1
ATOM 772 O O . ASP A 1 97 ? -2.853 11.882 -15.282 1.00 41.91 97 ASP A O 1
ATOM 776 N N . ASP A 1 98 ? -2.569 12.764 -17.357 1.00 40.00 98 ASP A N 1
ATOM 777 C CA . ASP A 1 98 ? -1.163 12.571 -17.635 1.00 40.00 98 ASP A CA 1
ATOM 778 C C . ASP A 1 98 ? -0.301 12.285 -16.390 1.00 40.00 98 ASP A C 1
ATOM 780 O O . ASP A 1 98 ? 0.023 13.150 -15.567 1.00 40.00 98 ASP A O 1
ATOM 784 N N . TYR A 1 99 ? 0.113 11.023 -16.278 1.00 50.47 99 TYR A N 1
ATOM 785 C CA . TYR A 1 99 ? 1.079 10.509 -15.310 1.00 50.47 99 TYR A CA 1
ATOM 786 C C . TYR A 1 99 ? 2.502 11.017 -15.642 1.00 50.47 99 TYR A C 1
ATOM 788 O O . TYR A 1 99 ? 3.439 10.234 -15.784 1.00 50.47 99 TYR A O 1
ATOM 796 N N . SER A 1 100 ? 2.687 12.331 -15.792 1.00 46.75 100 SER A N 1
ATOM 797 C CA . SER A 1 100 ? 3.975 12.955 -16.132 1.00 46.75 100 SER A CA 1
ATOM 798 C C . SER A 1 100 ? 4.498 13.937 -15.068 1.00 46.75 100 SER A C 1
ATOM 800 O O . SER A 1 100 ? 5.673 14.305 -15.098 1.00 46.75 100 SER A O 1
ATOM 802 N N . SER A 1 101 ? 3.716 14.295 -14.040 1.00 50.06 101 SER A N 1
ATOM 803 C CA . SER A 1 101 ? 4.091 15.391 -13.122 1.00 50.06 101 SER A CA 1
ATOM 804 C C . SER A 1 101 ? 4.920 15.021 -11.869 1.00 50.06 101 SER A C 1
ATOM 806 O O . SER A 1 101 ? 5.179 15.900 -11.045 1.00 50.06 101 SER A O 1
ATOM 808 N N . TYR A 1 102 ? 5.397 13.781 -11.693 1.00 43.84 102 TYR A N 1
ATOM 809 C CA . TYR A 1 102 ? 6.237 13.414 -10.527 1.00 43.84 102 TYR A CA 1
ATOM 810 C C . TYR A 1 102 ? 7.660 12.942 -10.860 1.00 43.84 102 TYR A C 1
ATOM 812 O O . TYR A 1 102 ? 8.322 12.328 -10.028 1.00 43.84 102 TYR A O 1
ATOM 820 N N . ASN A 1 103 ? 8.192 13.322 -12.023 1.00 50.31 103 ASN A N 1
ATOM 821 C CA . ASN A 1 103 ? 9.632 13.263 -12.282 1.00 50.31 103 ASN A CA 1
ATOM 822 C C . ASN A 1 103 ? 10.276 14.626 -12.011 1.00 50.31 103 ASN A C 1
ATOM 824 O O . ASN A 1 103 ? 10.698 15.318 -12.931 1.00 50.31 103 ASN A O 1
ATOM 828 N N . ASN A 1 104 ? 10.391 15.010 -10.739 1.00 52.25 104 ASN A N 1
ATOM 829 C CA . ASN A 1 104 ? 11.313 16.078 -10.360 1.00 52.25 104 ASN A CA 1
ATOM 830 C C . ASN A 1 104 ? 12.272 15.621 -9.263 1.00 52.25 104 ASN A C 1
ATOM 832 O O . ASN A 1 104 ? 12.167 16.044 -8.116 1.00 52.25 104 ASN A O 1
ATOM 836 N N . THR A 1 105 ? 13.198 14.727 -9.623 1.00 49.09 105 THR A N 1
ATOM 837 C CA . THR A 1 105 ? 14.631 14.868 -9.295 1.00 49.09 105 THR A CA 1
ATOM 838 C C . THR A 1 105 ? 15.456 13.801 -10.018 1.00 49.09 105 THR A C 1
ATOM 840 O O . THR A 1 105 ? 15.694 12.714 -9.506 1.00 49.09 105 THR A O 1
ATOM 843 N N . GLN A 1 106 ? 15.953 14.138 -11.206 1.00 47.72 106 GLN A N 1
ATOM 844 C CA . GLN A 1 106 ? 17.257 13.656 -11.669 1.00 47.72 106 GLN A CA 1
ATOM 845 C C . GLN A 1 106 ? 18.009 14.854 -12.254 1.00 47.72 106 GLN A C 1
ATOM 847 O O . GLN A 1 106 ? 18.207 14.974 -13.458 1.00 47.72 106 GLN A O 1
ATOM 852 N N . ASN A 1 107 ? 18.433 15.761 -11.367 1.00 47.66 107 ASN A N 1
ATOM 853 C CA . ASN A 1 107 ? 19.649 16.533 -11.605 1.00 47.66 107 ASN A CA 1
ATOM 854 C C . ASN A 1 107 ? 20.818 15.535 -11.590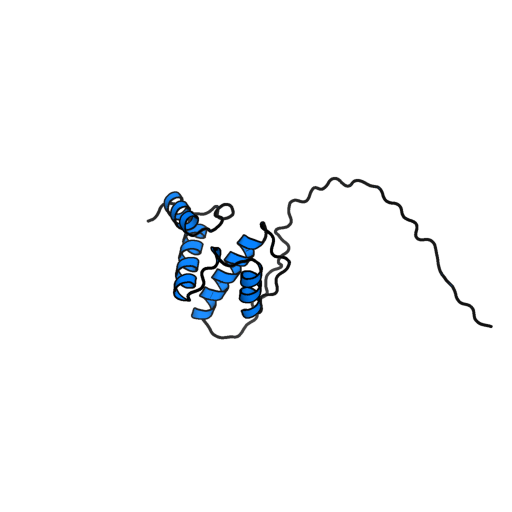 1.00 47.66 107 ASN A C 1
ATOM 856 O O . ASN A 1 107 ? 21.482 15.353 -10.571 1.00 47.66 107 ASN A O 1
ATOM 860 N N . LEU A 1 108 ? 21.031 14.838 -12.705 1.00 47.38 108 LEU A N 1
ATOM 861 C CA . LEU A 1 108 ? 22.291 14.162 -12.978 1.00 47.38 108 LEU A CA 1
ATOM 862 C C . LEU A 1 108 ? 23.172 15.170 -13.728 1.00 47.38 108 LEU A C 1
ATOM 864 O O . LEU A 1 108 ? 22.745 15.675 -14.767 1.00 47.38 108 LEU A O 1
ATOM 868 N N . PRO A 1 109 ? 24.374 15.512 -13.227 1.00 45.09 109 PRO A N 1
ATOM 869 C CA . PRO A 1 109 ? 25.274 16.390 -13.957 1.00 45.09 109 PRO A CA 1
ATOM 870 C C . PRO A 1 109 ? 25.635 15.735 -15.292 1.00 45.09 109 PRO A C 1
ATOM 872 O O . PRO A 1 109 ? 26.149 14.614 -15.324 1.00 45.09 109 PRO A O 1
ATOM 875 N N . VAL A 1 110 ? 25.358 16.453 -16.382 1.00 44.44 110 VAL A N 1
ATOM 876 C CA . VAL A 1 110 ? 25.743 16.106 -17.752 1.00 44.44 110 VAL A CA 1
ATOM 877 C C . VAL A 1 110 ? 27.260 15.944 -17.788 1.00 44.44 110 VAL A C 1
ATOM 879 O O . VAL A 1 110 ? 28.012 16.914 -17.840 1.00 44.44 110 VAL A O 1
ATOM 882 N N . ARG A 1 111 ? 27.736 14.701 -17.703 1.00 45.62 111 ARG A N 1
ATOM 883 C CA . ARG A 1 111 ? 29.097 14.363 -18.106 1.00 45.62 111 ARG A CA 1
ATOM 884 C C . ARG A 1 111 ? 29.061 14.054 -19.590 1.00 45.62 111 ARG A C 1
ATOM 886 O O . ARG A 1 111 ? 28.802 12.925 -19.996 1.00 45.62 111 ARG A O 1
ATOM 893 N N . ASP A 1 112 ? 29.339 15.088 -20.374 1.00 47.41 112 ASP A N 1
ATOM 894 C CA . ASP A 1 112 ? 29.794 14.964 -21.751 1.00 47.41 112 ASP A CA 1
ATOM 895 C C . ASP A 1 112 ? 30.972 13.992 -21.818 1.00 47.41 112 ASP A C 1
ATOM 897 O O . ASP A 1 112 ? 32.046 14.265 -21.275 1.00 47.41 112 ASP A O 1
ATOM 901 N N . ARG A 1 113 ? 30.754 12.852 -22.477 1.00 51.84 113 ARG A N 1
ATOM 902 C CA . ARG A 1 113 ? 31.713 12.117 -23.318 1.00 51.84 113 ARG A CA 1
ATOM 903 C C . ARG A 1 113 ? 31.120 10.749 -23.625 1.00 51.84 113 ARG A C 1
ATOM 905 O O . ARG A 1 113 ? 31.151 9.873 -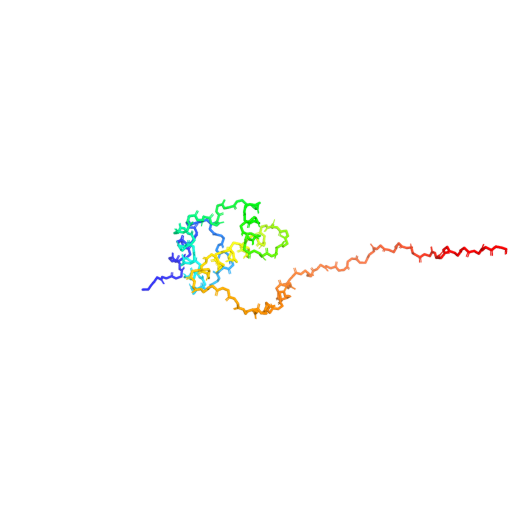22.776 1.00 51.84 113 ARG A O 1
ATOM 912 N N . ILE A 1 114 ? 30.651 10.577 -24.857 1.00 46.56 114 ILE A N 1
ATOM 913 C CA . ILE A 1 114 ? 31.106 9.530 -25.782 1.00 46.56 114 ILE A CA 1
ATOM 914 C C . ILE A 1 114 ? 30.704 10.011 -27.182 1.00 46.56 114 ILE A C 1
ATOM 916 O O . ILE A 1 114 ? 29.554 9.948 -27.604 1.00 46.56 114 ILE A O 1
ATOM 920 N N . GLN A 1 115 ? 31.694 10.535 -27.893 1.00 49.22 115 GLN A N 1
ATOM 921 C CA . GLN A 1 115 ? 31.645 10.775 -29.325 1.00 49.22 115 GLN A CA 1
ATOM 922 C C . GLN A 1 115 ? 31.955 9.422 -29.977 1.00 49.22 115 GLN A C 1
ATOM 924 O O . GLN A 1 115 ? 33.113 9.021 -30.049 1.00 49.22 115 GLN A O 1
ATOM 929 N N . THR A 1 116 ? 30.933 8.670 -30.389 1.00 43.16 116 THR A N 1
ATOM 930 C CA . THR A 1 116 ? 31.132 7.493 -31.251 1.00 43.16 116 THR A CA 1
ATOM 931 C C . THR A 1 116 ? 30.425 7.710 -32.580 1.00 43.16 116 THR A C 1
ATOM 933 O O . THR A 1 116 ? 29.244 7.449 -32.752 1.00 43.16 116 THR A O 1
ATOM 936 N N . ARG A 1 117 ? 31.209 8.286 -33.498 1.00 54.09 117 ARG A N 1
ATOM 937 C CA . ARG A 1 117 ? 31.376 7.867 -34.896 1.00 54.09 117 ARG A CA 1
ATOM 938 C C . ARG A 1 117 ? 30.123 7.290 -35.577 1.00 54.09 117 ARG A C 1
ATOM 940 O O . ARG A 1 117 ? 29.887 6.089 -35.529 1.00 54.09 117 ARG A O 1
ATOM 947 N N . SER A 1 118 ? 29.422 8.146 -36.318 1.00 44.03 118 SER A N 1
ATOM 948 C CA . SER A 1 118 ? 28.533 7.751 -37.415 1.00 44.03 118 SER A CA 1
ATOM 949 C C . SER A 1 118 ? 28.960 8.491 -38.683 1.00 44.03 118 SER A C 1
ATOM 951 O O . SER A 1 118 ? 28.623 9.649 -38.904 1.00 44.03 118 SER A O 1
ATOM 953 N N . GLU A 1 119 ? 29.760 7.810 -39.491 1.00 52.62 119 GLU A N 1
ATOM 954 C CA . GLU A 1 119 ? 30.004 8.085 -40.904 1.00 52.62 119 GLU A CA 1
ATOM 955 C C . GLU A 1 119 ? 29.979 6.701 -41.571 1.00 52.62 119 GLU A C 1
ATOM 957 O O . GLU A 1 119 ? 30.566 5.771 -41.027 1.00 52.62 119 GLU A O 1
ATOM 962 N N . LYS A 1 120 ? 29.383 6.424 -42.724 1.00 47.09 120 LYS A N 1
ATOM 963 C CA . LYS A 1 120 ? 28.468 7.117 -43.628 1.00 47.09 120 LYS A CA 1
ATOM 964 C C . LYS A 1 120 ? 28.128 6.042 -44.681 1.00 47.09 120 LYS A C 1
ATOM 966 O O . LYS A 1 120 ? 29.024 5.320 -45.101 1.00 47.09 120 LYS A O 1
ATOM 971 N N . SER A 1 121 ? 26.852 5.924 -45.041 1.00 46.38 121 SER A N 1
ATOM 972 C CA . SER A 1 121 ? 26.287 5.343 -46.277 1.00 46.38 121 SER A CA 1
ATOM 973 C C . SER A 1 121 ? 26.973 4.143 -46.964 1.00 46.38 121 SER A C 1
ATOM 975 O O . SER A 1 121 ? 27.969 4.294 -47.671 1.00 46.38 121 SER A O 1
ATOM 977 N N . VAL A 1 122 ? 26.308 2.986 -46.918 1.00 45.75 122 VAL A N 1
ATOM 978 C CA . VAL A 1 122 ? 26.434 1.936 -47.940 1.00 45.75 122 VAL A CA 1
ATOM 979 C C . VAL A 1 122 ? 25.480 2.309 -49.080 1.00 45.75 122 VAL A C 1
ATOM 981 O O . VAL A 1 122 ? 24.267 2.224 -48.905 1.00 45.75 122 VAL A O 1
ATOM 984 N N . PHE A 1 123 ? 26.011 2.770 -50.211 1.00 50.00 123 PHE A N 1
ATOM 985 C CA . PHE A 1 123 ? 25.273 2.815 -51.476 1.00 50.00 123 PHE A CA 1
ATOM 986 C C . PHE A 1 123 ? 25.576 1.522 -52.241 1.00 50.00 123 PHE A C 1
ATOM 988 O O . PHE A 1 123 ? 26.741 1.172 -52.423 1.00 50.00 123 PHE A O 1
ATOM 995 N N . TYR A 1 124 ? 24.524 0.807 -52.637 1.00 48.56 124 TYR A N 1
ATOM 996 C CA . TYR A 1 124 ? 24.578 -0.204 -53.689 1.00 48.56 124 TYR A CA 1
ATOM 997 C C . TYR A 1 124 ? 24.312 0.513 -55.010 1.00 48.56 124 TYR A C 1
ATOM 999 O O . TYR A 1 124 ? 23.262 1.13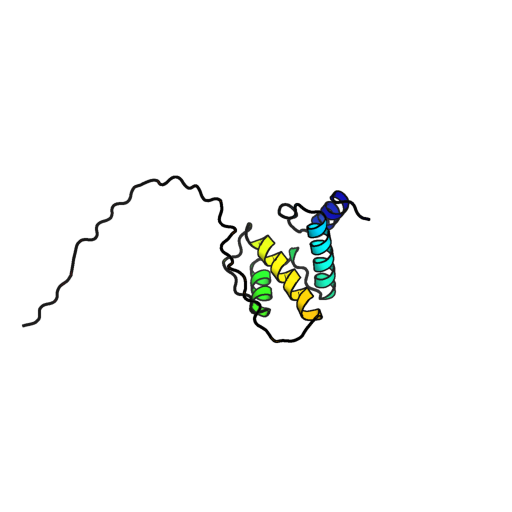7 -55.128 1.00 48.56 124 TYR A O 1
ATOM 1007 N N . ASP A 1 125 ? 25.204 0.366 -55.985 1.00 47.34 125 ASP A N 1
ATOM 1008 C CA . ASP A 1 125 ? 24.863 0.563 -57.392 1.00 47.34 125 ASP A CA 1
ATOM 1009 C C . ASP A 1 125 ? 25.042 -0.774 -58.121 1.00 47.34 125 ASP A C 1
ATOM 1011 O O . ASP A 1 125 ? 26.070 -1.445 -57.997 1.00 47.34 125 ASP A O 1
ATOM 1015 N N . CYS A 1 126 ? 23.961 -1.179 -58.788 1.00 38.78 126 CYS A N 1
ATOM 1016 C CA . CYS A 1 126 ? 23.881 -2.279 -59.740 1.00 38.78 126 CYS A CA 1
ATOM 1017 C C . CYS A 1 126 ? 24.111 -1.738 -61.160 1.00 38.78 126 CYS A C 1
ATOM 1019 O O . CYS A 1 126 ? 23.649 -0.640 -61.461 1.00 38.78 126 CYS A O 1
ATOM 1021 N N . GLU A 1 127 ? 24.714 -2.602 -61.985 1.00 47.72 127 GLU A N 1
ATOM 1022 C CA . GLU A 1 127 ? 25.008 -2.513 -63.434 1.00 47.72 127 GLU A CA 1
ATOM 1023 C C . GLU A 1 127 ? 26.202 -1.653 -63.881 1.00 47.72 127 GLU A C 1
ATOM 1025 O O . GLU A 1 127 ? 26.155 -0.406 -63.832 1.00 47.72 127 GLU A O 1
#

pLDDT: mean 73.85, std 19.03, range [38.78, 91.38]

Nearest PDB structures (foldseek):
  8fn4-assembly1_2  TM=4.708E-01  e=8.297E+00  Trypanosoma brucei

InterPro domains:
  IPR003887 LEM domain [PF03020] (43-84)
  IPR003887 LEM domain [PS50954] (41-85)
  IPR011015 LEM/LEM-like domain superfamily [G3DSA:1.10.720.40] (1-97)
  IPR011015 LEM/LEM-like domain superfamily [SSF63451] (41-86)

Organism: NCBI:txid1234261

Sequence (127 aa):
MATKNELQQKLKSTGYDISPYASKDTLSIMLRLHAQALEKGIDVPELNDMDLRKSLKAYDIHIGPVINLTRTIYQRKLLEVITKETTEGHDDDMEIDDYSSYNNTQNLPVRDRIQTRSEKSVFYDCE

Secondary structure (DSSP, 8-state):
---HHHHHHHHHHTT---TT--SHHHHHHHHHHHHHHHHTT--TTT--HHHHHHHHHHTT-------HHHHHHHHHHHHHHHHHTTT--S--------TTTT-------------------------

Mean predicted aligned error: 14.36 Å

Radius of gyration: 22.44 Å; Cα contacts (8 Å, |Δi|>4): 69; chains: 1; bounding box: 52×28×80 Å

Solvent-accessible surface area (backbone atoms only — not comparable to full-atom values): 8492 Å² total; per-residue (Å²): 132,88,50,56,66,59,44,50,53,55,42,51,73,64,61,47,86,57,83,85,53,84,46,55,66,56,39,53,50,52,52,52,37,50,53,55,30,46,75,72,71,45,62,64,64,78,46,50,71,70,52,48,50,49,57,35,44,74,70,71,44,88,74,78,84,79,43,86,83,46,41,62,56,53,46,51,52,46,37,54,48,67,61,46,67,76,75,59,83,86,88,78,90,74,77,75,75,74,95,67,86,82,82,82,81,80,91,66,81,86,75,88,78,82,91,76,87,87,83,78,83,91,79,87,82,85,135

Foldseek 3Di:
DDDLVRLVVVVVVLQADCVVPPDSVSSVVVVVLQVLCVVVVHSLNPDDQVRLVVLCVVVVHDDDHDDPVCSNVSSVVSSVSSVVVVPDDDDDDPPPDDPPPPPPDDPDPDDDDDPDDDDDDDDDDDD